Protein AF-F9RBA4-F1 (afdb_monomer_lite)

Structure (mmCIF, N/CA/C/O backbone):
data_AF-F9RBA4-F1
#
_entry.id   AF-F9RBA4-F1
#
loop_
_atom_site.group_PDB
_atom_site.id
_atom_site.type_symbol
_atom_site.label_atom_id
_atom_site.label_alt_id
_atom_site.label_comp_id
_atom_site.label_asym_id
_atom_site.label_entity_id
_atom_site.label_seq_id
_atom_site.pdbx_PDB_ins_code
_atom_site.Cartn_x
_atom_site.Cartn_y
_atom_site.Cartn_z
_atom_site.occupancy
_atom_site.B_iso_or_equiv
_atom_site.auth_seq_id
_atom_site.auth_comp_id
_atom_site.auth_asym_id
_atom_site.auth_atom_id
_atom_site.pdbx_PDB_model_num
ATOM 1 N N . MET A 1 1 ? -10.076 -1.842 -14.777 1.00 35.47 1 MET A N 1
ATOM 2 C CA . MET A 1 1 ? -8.725 -2.174 -14.283 1.00 35.47 1 MET A CA 1
ATOM 3 C C . MET A 1 1 ? -8.920 -2.657 -12.860 1.00 35.47 1 MET A C 1
ATOM 5 O O . MET A 1 1 ? -9.321 -1.850 -12.035 1.00 35.47 1 MET A O 1
ATOM 9 N N . TYR A 1 2 ? -8.818 -3.968 -12.623 1.00 42.00 2 TYR A N 1
ATOM 10 C CA . TYR A 1 2 ? -8.977 -4.532 -11.281 1.00 42.00 2 TYR A CA 1
ATOM 11 C C . TYR A 1 2 ? -7.818 -4.014 -10.432 1.00 42.00 2 TYR A C 1
ATOM 13 O O . TYR A 1 2 ? -6.660 -4.280 -10.748 1.00 42.00 2 TYR A O 1
ATOM 21 N N . LEU A 1 3 ? -8.123 -3.192 -9.429 1.00 50.66 3 LEU A N 1
ATOM 22 C CA . LEU A 1 3 ? -7.153 -2.857 -8.397 1.00 50.66 3 LEU A CA 1
ATOM 23 C C . LEU A 1 3 ? -6.891 -4.163 -7.646 1.00 50.66 3 LEU A C 1
ATOM 25 O O . LEU A 1 3 ? -7.802 -4.717 -7.042 1.00 50.66 3 LEU A O 1
ATOM 29 N N . GLU A 1 4 ? -5.682 -4.699 -7.778 1.00 61.50 4 GLU A N 1
ATOM 30 C CA . GLU A 1 4 ? -5.232 -5.817 -6.952 1.00 61.50 4 GLU A CA 1
ATOM 31 C C . GLU A 1 4 ? -5.279 -5.438 -5.465 1.00 61.50 4 GLU A C 1
ATOM 33 O O . GLU A 1 4 ? -5.314 -4.258 -5.119 1.00 61.50 4 GLU A O 1
ATOM 38 N N . ASP A 1 5 ? -5.251 -6.429 -4.576 1.00 70.19 5 ASP A N 1
ATOM 39 C CA . ASP A 1 5 ? -5.191 -6.173 -3.138 1.00 70.19 5 ASP A CA 1
ATOM 40 C C . ASP A 1 5 ? -3.900 -5.411 -2.788 1.00 70.19 5 ASP A C 1
ATOM 42 O O . ASP A 1 5 ? -2.788 -5.929 -2.945 1.00 70.19 5 ASP A O 1
ATOM 46 N N . TYR A 1 6 ? -4.049 -4.186 -2.282 1.00 79.94 6 TYR A N 1
ATOM 47 C CA . TYR A 1 6 ? -2.956 -3.375 -1.746 1.00 79.94 6 TYR A CA 1
ATOM 48 C C . TYR A 1 6 ? -3.013 -3.347 -0.219 1.00 79.94 6 TYR A C 1
ATOM 50 O O . TYR A 1 6 ? -4.089 -3.394 0.382 1.00 79.94 6 TYR A O 1
ATOM 58 N N . LEU A 1 7 ? -1.845 -3.239 0.414 1.00 83.44 7 LEU A N 1
ATOM 59 C CA . LEU A 1 7 ? -1.720 -3.140 1.868 1.00 83.44 7 LEU A CA 1
ATOM 60 C C . LEU A 1 7 ? -0.729 -2.042 2.244 1.00 83.44 7 LEU A C 1
ATOM 62 O O . LEU A 1 7 ? 0.434 -2.105 1.847 1.00 83.44 7 LEU A O 1
ATOM 66 N N . TRP A 1 8 ? -1.158 -1.078 3.058 1.00 85.88 8 TRP A N 1
ATOM 67 C CA . TRP A 1 8 ? -0.221 -0.200 3.764 1.00 85.88 8 TRP A CA 1
ATOM 68 C C . TRP A 1 8 ? 0.145 -0.787 5.119 1.00 85.88 8 TRP A C 1
ATOM 70 O O . TRP A 1 8 ? -0.728 -1.174 5.895 1.00 85.88 8 TRP A O 1
ATOM 80 N N . ILE A 1 9 ? 1.445 -0.826 5.399 1.00 84.94 9 ILE A N 1
ATOM 81 C CA . ILE A 1 9 ? 1.991 -1.317 6.662 1.00 84.94 9 ILE A CA 1
ATOM 82 C C . ILE A 1 9 ? 3.220 -0.504 7.071 1.00 84.94 9 ILE A C 1
ATOM 84 O O . ILE A 1 9 ? 4.012 -0.072 6.227 1.00 84.94 9 ILE A O 1
ATOM 88 N N . GLN A 1 10 ? 3.397 -0.297 8.372 1.00 85.31 10 GLN A N 1
ATOM 89 C CA . GLN A 1 10 ? 4.582 0.361 8.910 1.00 85.31 10 GLN A CA 1
ATOM 90 C C . GLN A 1 10 ? 5.817 -0.542 8.754 1.00 85.31 10 GLN A C 1
AT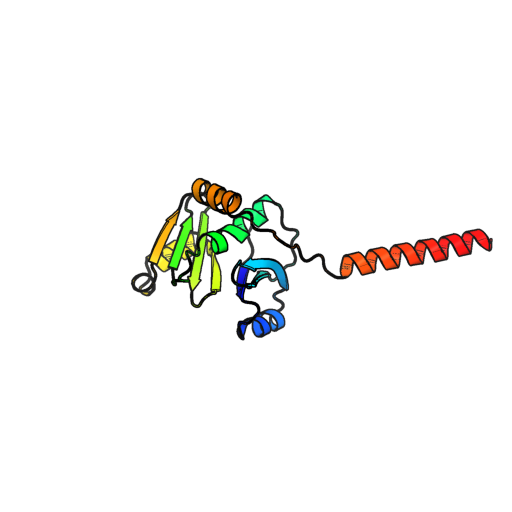OM 92 O O . GLN A 1 10 ? 5.769 -1.742 9.011 1.00 85.31 10 GLN A O 1
ATOM 97 N N . LYS A 1 11 ? 6.968 0.030 8.386 1.00 84.81 11 LYS A N 1
ATOM 98 C CA . LYS A 1 11 ? 8.239 -0.702 8.226 1.00 84.81 11 LYS A CA 1
ATOM 99 C C . LYS A 1 11 ? 8.675 -1.456 9.489 1.00 84.81 11 LYS A C 1
ATOM 101 O O . LYS A 1 11 ? 9.372 -2.464 9.397 1.00 84.81 11 LYS A O 1
ATOM 106 N N . THR A 1 12 ? 8.340 -0.919 10.656 1.00 83.75 12 THR A N 1
ATOM 107 C CA . THR A 1 12 ? 8.692 -1.465 11.973 1.00 83.75 12 THR A CA 1
ATOM 108 C C . THR A 1 12 ? 7.733 -2.549 12.454 1.00 83.75 12 THR A C 1
ATOM 110 O O . THR A 1 12 ? 8.056 -3.230 13.424 1.00 83.75 12 THR A O 1
ATOM 113 N N . ASP A 1 13 ? 6.591 -2.740 11.786 1.00 84.81 13 ASP A N 1
ATOM 114 C CA . ASP A 1 13 ? 5.623 -3.780 12.130 1.00 84.81 13 ASP A CA 1
ATOM 115 C C . ASP A 1 13 ? 6.252 -5.173 11.945 1.00 84.81 13 ASP A C 1
ATOM 117 O O . ASP A 1 13 ? 6.870 -5.477 10.919 1.00 84.81 13 ASP A O 1
ATOM 121 N N . SER A 1 14 ? 6.105 -6.045 12.945 1.00 83.81 14 SER A N 1
ATOM 122 C CA . SER A 1 14 ? 6.664 -7.401 12.927 1.00 83.81 14 SER A CA 1
ATOM 123 C C . SER A 1 14 ? 6.099 -8.261 11.791 1.00 83.81 14 SER A C 1
ATOM 125 O O . SER A 1 14 ? 6.811 -9.108 11.244 1.00 83.81 14 SER A O 1
ATOM 127 N N . THR A 1 15 ? 4.856 -8.000 11.380 1.00 86.25 15 THR A N 1
ATOM 128 C CA . THR A 1 15 ? 4.158 -8.724 10.313 1.00 86.25 15 THR A CA 1
ATOM 129 C C . THR A 1 15 ? 4.628 -8.329 8.913 1.00 86.25 15 THR A C 1
ATOM 131 O O . THR A 1 15 ? 4.466 -9.118 7.984 1.00 86.25 15 THR A O 1
ATOM 134 N N . TYR A 1 16 ? 5.311 -7.187 8.738 1.00 85.25 16 TYR A N 1
ATOM 135 C CA . TYR A 1 16 ? 5.898 -6.783 7.449 1.00 85.25 16 TYR A CA 1
ATOM 136 C C . TYR A 1 16 ? 6.783 -7.888 6.848 1.00 85.25 16 TYR A C 1
ATOM 138 O O . TYR A 1 16 ? 6.644 -8.248 5.677 1.00 85.25 16 TYR A O 1
ATOM 146 N N . LYS A 1 17 ? 7.635 -8.508 7.677 1.00 85.00 17 LYS A N 1
ATOM 147 C CA . LYS A 1 17 ? 8.520 -9.604 7.246 1.00 85.00 17 LYS A CA 1
ATOM 148 C C . LYS A 1 17 ? 7.753 -10.855 6.819 1.00 85.00 17 LYS A C 1
ATOM 150 O O . LYS A 1 17 ? 8.255 -11.646 6.022 1.00 85.00 17 LYS A O 1
ATOM 155 N N . GLU A 1 18 ? 6.560 -11.075 7.361 1.00 88.12 18 GLU A N 1
ATOM 156 C CA . GLU A 1 18 ? 5.711 -12.198 6.964 1.00 88.12 18 GLU A CA 1
ATOM 157 C C . GLU A 1 18 ? 5.094 -11.967 5.585 1.00 88.12 18 GLU A C 1
ATOM 159 O O . GLU A 1 18 ? 5.042 -12.894 4.775 1.00 88.12 18 GLU A O 1
ATOM 164 N N . TYR A 1 19 ? 4.690 -10.731 5.283 1.00 87.44 19 TYR A N 1
ATOM 165 C CA . TYR A 1 19 ? 4.204 -10.360 3.956 1.00 87.44 19 TYR A CA 1
ATOM 166 C C . TYR A 1 19 ? 5.302 -10.473 2.895 1.00 87.44 19 TYR A C 1
ATOM 168 O O . TYR A 1 19 ? 5.056 -11.061 1.839 1.00 87.44 19 TYR A O 1
ATOM 176 N N . GLU A 1 20 ? 6.531 -10.032 3.192 1.00 82.44 20 GLU A N 1
ATOM 177 C CA . GLU A 1 20 ? 7.680 -10.239 2.295 1.00 82.44 20 GLU A CA 1
ATOM 178 C C . GLU A 1 20 ? 7.906 -11.729 1.985 1.00 82.44 20 GLU A C 1
ATOM 180 O O . GLU A 1 20 ? 8.079 -12.104 0.823 1.00 82.44 20 GLU A O 1
ATOM 185 N N . LYS A 1 21 ? 7.830 -12.611 2.995 1.00 87.25 21 LYS A N 1
ATOM 186 C CA . LYS A 1 21 ? 7.932 -14.073 2.795 1.00 87.25 21 LYS A CA 1
ATOM 187 C C . LYS A 1 21 ? 6.814 -14.627 1.909 1.00 87.25 21 LYS A C 1
ATOM 189 O O . LYS A 1 21 ? 7.043 -15.573 1.160 1.00 87.25 21 LYS A O 1
ATOM 194 N N . LYS A 1 22 ? 5.621 -14.029 1.962 1.00 87.12 22 LYS A N 1
ATOM 195 C CA . LYS A 1 22 ? 4.470 -14.352 1.102 1.00 87.12 22 LYS A CA 1
ATOM 196 C C . LYS A 1 22 ? 4.537 -13.674 -0.275 1.00 87.12 22 LYS A C 1
ATOM 198 O O . LYS A 1 22 ? 3.521 -13.602 -0.960 1.00 87.12 22 LYS A O 1
ATOM 203 N N . GLN A 1 23 ? 5.715 -13.198 -0.685 1.00 87.00 23 GLN A N 1
ATOM 204 C CA . GLN A 1 23 ? 5.989 -12.556 -1.975 1.00 87.00 23 GLN A CA 1
ATOM 205 C C . GLN A 1 23 ? 5.305 -11.202 -2.199 1.00 87.00 23 GLN A C 1
ATOM 207 O O . GLN A 1 23 ? 5.278 -10.718 -3.332 1.00 87.00 23 GLN A O 1
ATOM 212 N N . TRP A 1 24 ? 4.801 -10.555 -1.150 1.00 87.38 24 TRP A N 1
ATOM 213 C CA . TRP A 1 24 ? 4.369 -9.167 -1.260 1.00 87.38 24 TRP A CA 1
ATOM 214 C C . TRP A 1 24 ? 5.591 -8.265 -1.404 1.00 87.38 24 TRP A C 1
ATOM 216 O O . TRP A 1 24 ? 6.603 -8.451 -0.727 1.00 87.38 24 TRP A O 1
ATOM 226 N N . LYS A 1 25 ? 5.510 -7.291 -2.307 1.00 84.94 25 LYS A N 1
ATOM 227 C CA . LYS A 1 25 ? 6.625 -6.414 -2.662 1.00 84.94 25 LYS A CA 1
ATOM 228 C C . LYS A 1 25 ? 6.245 -4.961 -2.416 1.00 84.94 25 LYS A C 1
ATOM 230 O O . LYS A 1 25 ? 5.129 -4.573 -2.761 1.00 84.94 25 LYS A O 1
ATOM 235 N N . PRO A 1 26 ? 7.165 -4.141 -1.883 1.00 84.50 26 PRO A N 1
ATOM 236 C CA . PRO A 1 26 ? 6.935 -2.714 -1.758 1.00 84.50 26 PRO A CA 1
ATOM 237 C C . PRO A 1 26 ? 6.888 -2.064 -3.140 1.00 84.50 26 PRO A C 1
ATOM 239 O O . PRO A 1 26 ? 7.802 -2.224 -3.957 1.00 84.50 26 PRO A O 1
ATOM 242 N N . ILE A 1 27 ? 5.815 -1.320 -3.386 1.00 82.94 27 ILE A N 1
ATOM 243 C CA . ILE A 1 27 ? 5.598 -0.574 -4.627 1.00 82.94 27 ILE A CA 1
ATOM 244 C C . ILE A 1 27 ? 5.718 0.938 -4.402 1.00 82.94 27 ILE A C 1
ATOM 246 O O . ILE A 1 27 ? 6.272 1.638 -5.250 1.00 82.94 27 ILE A O 1
ATOM 250 N N . LEU A 1 28 ? 5.306 1.423 -3.226 1.00 81.50 28 LEU A N 1
ATOM 251 C CA . LEU A 1 28 ? 5.428 2.814 -2.785 1.00 81.50 28 LEU A CA 1
ATOM 252 C C . LEU A 1 28 ? 5.912 2.871 -1.333 1.00 81.50 28 LEU A C 1
ATOM 254 O O . LEU A 1 28 ? 5.697 1.944 -0.552 1.00 81.50 28 LEU A O 1
ATOM 258 N N . SER A 1 29 ? 6.541 3.984 -0.964 1.00 82.88 29 SER A N 1
ATOM 259 C CA . SER A 1 29 ? 6.877 4.286 0.427 1.00 82.88 29 SER A CA 1
ATOM 260 C C . SER A 1 29 ? 6.595 5.743 0.753 1.00 82.88 29 SER A C 1
ATOM 262 O O . SER A 1 29 ? 6.928 6.619 -0.054 1.00 82.88 29 SER A O 1
ATOM 264 N N . VAL A 1 30 ? 6.069 5.988 1.949 1.00 80.25 30 VAL A N 1
ATOM 265 C CA . VAL A 1 30 ? 5.824 7.326 2.496 1.00 80.25 30 VAL A CA 1
ATOM 266 C C . VAL A 1 30 ? 6.543 7.448 3.831 1.00 80.25 30 VAL A C 1
ATOM 268 O O . VAL A 1 30 ? 6.563 6.506 4.624 1.00 80.25 30 VAL A O 1
ATOM 271 N N . LYS A 1 31 ? 7.157 8.609 4.061 1.00 78.94 31 LYS A N 1
ATOM 272 C CA . LYS A 1 31 ? 7.733 8.977 5.353 1.00 78.94 31 LYS A CA 1
ATOM 273 C C . LYS A 1 31 ? 6.874 10.078 5.964 1.00 78.94 31 LYS A C 1
ATOM 275 O O . LYS A 1 31 ? 6.711 11.122 5.339 1.00 78.94 31 LYS A O 1
ATOM 280 N N . THR A 1 32 ? 6.340 9.836 7.152 1.00 73.94 32 THR A N 1
ATOM 281 C CA . THR A 1 32 ? 5.540 10.817 7.892 1.00 73.94 32 THR A CA 1
ATOM 282 C C . THR A 1 32 ? 6.433 11.908 8.490 1.00 73.94 32 THR A C 1
ATOM 284 O O . THR A 1 32 ? 7.658 11.761 8.579 1.00 73.94 32 THR A O 1
ATOM 287 N N . VAL A 1 33 ? 5.821 13.002 8.953 1.00 69.44 33 VAL A N 1
ATOM 288 C CA . VAL A 1 33 ? 6.525 14.087 9.663 1.00 69.44 33 VAL A CA 1
ATOM 289 C C . VAL A 1 33 ? 7.138 13.588 10.979 1.00 69.44 33 VAL A C 1
ATOM 291 O O . VAL A 1 33 ? 8.248 13.986 11.324 1.00 69.44 33 VAL A O 1
ATOM 294 N N . SER A 1 34 ? 6.478 12.638 11.654 1.00 69.75 34 SER A N 1
ATOM 295 C CA . SER A 1 34 ? 6.996 11.946 12.846 1.00 69.75 34 SER A CA 1
ATOM 296 C C . SER A 1 34 ? 8.208 11.046 12.562 1.00 69.75 34 SER A C 1
ATOM 298 O O . SER A 1 34 ? 8.849 10.553 13.486 1.00 69.75 34 SER A O 1
ATOM 300 N N . GLY A 1 35 ? 8.566 10.849 11.290 1.00 72.19 35 GLY A N 1
ATOM 301 C CA . GLY A 1 35 ? 9.735 10.083 10.866 1.00 72.19 35 GLY A CA 1
ATOM 302 C C . GLY A 1 35 ? 9.465 8.603 10.607 1.00 72.19 35 GLY A C 1
ATOM 303 O O . GLY A 1 35 ? 10.369 7.904 10.139 1.00 72.19 35 GLY A O 1
ATOM 304 N N . GLU A 1 36 ? 8.240 8.144 10.847 1.00 79.56 36 GLU A N 1
ATOM 305 C CA . GLU A 1 36 ? 7.803 6.782 10.566 1.00 79.56 36 GLU A CA 1
ATOM 306 C C . GLU A 1 36 ? 7.748 6.520 9.060 1.00 79.56 36 GLU A C 1
ATOM 308 O O . GLU A 1 36 ? 7.500 7.417 8.252 1.00 79.56 36 GLU A O 1
ATOM 313 N N . ILE A 1 37 ? 7.996 5.270 8.670 1.00 82.44 37 ILE A N 1
ATOM 314 C CA . ILE A 1 37 ? 8.006 4.857 7.267 1.00 82.44 37 ILE A CA 1
ATOM 315 C C . ILE A 1 37 ? 6.921 3.813 7.064 1.00 82.44 37 ILE A C 1
ATOM 317 O O . ILE A 1 37 ? 6.951 2.763 7.705 1.00 82.44 37 ILE A O 1
ATOM 321 N N . TYR A 1 38 ? 6.025 4.083 6.123 1.00 83.38 38 TYR A N 1
ATOM 322 C CA . TYR A 1 38 ? 4.993 3.159 5.679 1.00 83.38 38 TYR A CA 1
ATOM 323 C C . TYR A 1 38 ? 5.330 2.660 4.275 1.00 83.38 38 TYR A C 1
ATOM 325 O O . TYR A 1 38 ? 5.811 3.420 3.427 1.00 83.38 38 TYR A O 1
ATOM 333 N N . TYR A 1 39 ? 5.090 1.374 4.036 1.00 86.00 39 TYR A N 1
ATOM 334 C CA . TYR A 1 39 ? 5.226 0.732 2.735 1.00 86.00 39 TYR A CA 1
ATOM 335 C C . TYR A 1 39 ? 3.860 0.312 2.214 1.00 86.00 39 TYR A C 1
ATOM 337 O O . TYR A 1 39 ? 3.082 -0.304 2.939 1.00 86.00 39 TYR A O 1
ATOM 345 N N . CYS A 1 40 ? 3.601 0.617 0.945 1.00 85.50 40 CYS A N 1
ATOM 346 C CA . CYS A 1 40 ? 2.496 0.037 0.201 1.00 85.50 40 CYS A CA 1
ATOM 347 C C . CYS A 1 40 ? 3.000 -1.248 -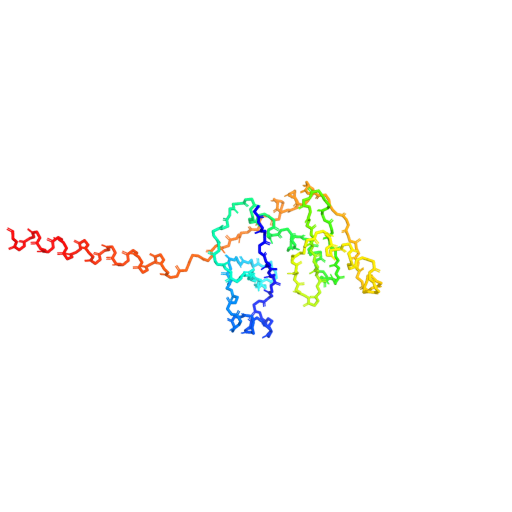0.440 1.00 85.50 40 CYS A C 1
ATOM 349 O O . CYS A 1 40 ? 3.990 -1.219 -1.179 1.00 85.50 40 CYS A O 1
ATOM 351 N N . LEU A 1 41 ? 2.342 -2.358 -0.145 1.00 85.88 41 LEU A N 1
ATOM 352 C CA . LEU A 1 41 ? 2.676 -3.683 -0.628 1.00 85.88 41 LEU A CA 1
ATOM 353 C C . LEU A 1 41 ? 1.646 -4.155 -1.657 1.00 85.88 41 LEU A C 1
ATOM 355 O O . LEU A 1 41 ? 0.450 -3.944 -1.471 1.00 85.88 41 LEU A O 1
ATOM 359 N N . ALA A 1 42 ? 2.118 -4.856 -2.687 1.00 85.69 42 ALA A N 1
ATOM 360 C CA . ALA A 1 42 ? 1.290 -5.610 -3.630 1.00 85.69 42 ALA A CA 1
ATOM 361 C C . ALA A 1 42 ? 1.959 -6.939 -3.999 1.00 85.69 42 ALA A C 1
ATOM 363 O O . ALA A 1 42 ? 3.180 -7.089 -3.881 1.00 85.69 42 ALA A O 1
ATOM 364 N N . LYS A 1 43 ? 1.171 -7.915 -4.463 1.00 82.06 43 LYS A N 1
ATOM 365 C CA . LYS A 1 43 ? 1.700 -9.206 -4.939 1.00 82.06 43 LYS A CA 1
ATOM 366 C C . LYS A 1 43 ? 2.346 -9.091 -6.316 1.00 82.06 43 LYS A C 1
ATOM 368 O O . LYS A 1 43 ? 3.421 -9.656 -6.535 1.00 82.06 43 LYS A O 1
ATOM 373 N N . PHE A 1 44 ? 1.738 -8.336 -7.229 1.00 77.19 44 PHE A N 1
ATOM 374 C CA . PHE A 1 44 ? 2.307 -8.098 -8.546 1.00 77.19 44 PHE A CA 1
ATOM 375 C C . PHE A 1 44 ? 2.916 -6.703 -8.618 1.00 77.19 44 PHE A C 1
ATOM 377 O O . PHE A 1 44 ? 2.427 -5.730 -8.050 1.00 77.19 44 PHE A O 1
ATOM 384 N N . LYS A 1 45 ? 4.063 -6.615 -9.294 1.00 65.00 45 LYS A N 1
ATOM 385 C CA . LYS A 1 45 ? 4.767 -5.349 -9.478 1.00 65.00 45 LYS A CA 1
ATOM 386 C C . LYS A 1 45 ? 4.233 -4.681 -10.741 1.00 65.00 45 LYS A C 1
ATOM 388 O O . LYS A 1 45 ? 4.856 -4.764 -11.795 1.00 65.00 45 LYS A O 1
ATOM 393 N N . THR A 1 46 ? 3.058 -4.078 -10.638 1.00 63.34 46 THR A N 1
ATOM 394 C CA . THR A 1 46 ? 2.439 -3.308 -11.719 1.00 63.34 46 THR A CA 1
ATOM 395 C C . THR A 1 46 ? 2.994 -1.880 -11.750 1.00 63.34 46 THR A C 1
ATOM 397 O O . THR A 1 46 ? 3.247 -1.284 -10.698 1.00 63.34 46 THR A O 1
ATOM 400 N N . PRO A 1 47 ? 3.241 -1.308 -12.942 1.00 62.88 47 PRO A N 1
ATOM 401 C CA . PRO A 1 47 ? 3.515 0.117 -13.073 1.00 62.88 47 PRO A CA 1
ATOM 402 C C . PRO A 1 47 ? 2.313 0.911 -12.555 1.00 62.88 47 PRO A C 1
ATOM 404 O O . PRO A 1 47 ? 1.189 0.679 -12.991 1.00 62.88 47 PRO A O 1
ATOM 407 N N . ILE A 1 48 ? 2.555 1.836 -11.630 1.00 69.00 48 ILE A N 1
ATOM 408 C CA . ILE A 1 48 ? 1.509 2.657 -11.010 1.00 69.00 48 ILE A CA 1
ATOM 409 C C . ILE A 1 48 ? 1.422 3.978 -11.775 1.00 69.00 48 ILE A C 1
ATOM 411 O O . ILE A 1 48 ? 2.421 4.704 -11.846 1.00 69.00 48 ILE A O 1
ATOM 415 N N . SER A 1 49 ? 0.250 4.295 -12.333 1.00 69.38 49 SER A N 1
ATOM 416 C CA . SER A 1 49 ? -0.002 5.613 -12.929 1.00 69.38 49 SER A CA 1
ATOM 417 C C . SER A 1 49 ? -0.113 6.695 -11.847 1.00 69.38 49 SER A C 1
ATOM 419 O O . SER A 1 49 ? -0.325 6.389 -10.676 1.00 69.38 49 SER A O 1
ATOM 421 N N . ASP A 1 50 ? 0.006 7.975 -12.198 1.00 67.56 50 ASP A N 1
ATOM 422 C CA . ASP A 1 50 ? -0.133 9.046 -11.198 1.00 67.56 50 ASP A CA 1
ATOM 423 C C . ASP A 1 50 ? -1.535 9.080 -10.565 1.00 67.56 50 ASP A C 1
ATOM 425 O O . ASP A 1 50 ? -1.655 9.242 -9.352 1.00 67.56 50 ASP A O 1
ATOM 429 N N . ALA A 1 51 ? -2.579 8.783 -11.344 1.00 67.75 51 ALA A N 1
ATOM 430 C CA . ALA A 1 51 ? -3.943 8.641 -10.832 1.00 67.75 51 ALA A CA 1
ATOM 431 C C . ALA A 1 51 ? -4.090 7.461 -9.849 1.00 67.75 51 ALA A C 1
ATOM 433 O O . ALA A 1 51 ? -4.884 7.522 -8.909 1.00 67.75 51 ALA A O 1
ATOM 434 N N . ASP A 1 52 ? -3.321 6.384 -10.037 1.00 72.31 52 ASP A N 1
ATOM 435 C CA . ASP A 1 52 ? -3.297 5.261 -9.096 1.00 72.31 52 ASP A CA 1
ATOM 436 C C . ASP A 1 52 ? -2.524 5.617 -7.824 1.00 72.31 52 ASP A C 1
ATOM 438 O O . ASP A 1 52 ? -2.931 5.221 -6.734 1.00 72.31 52 ASP A O 1
ATOM 442 N N . LYS A 1 53 ? -1.449 6.414 -7.920 1.00 71.81 53 LYS A N 1
ATOM 443 C CA . LYS A 1 53 ? -0.719 6.895 -6.735 1.00 71.81 53 LYS A CA 1
ATOM 444 C C . LYS A 1 53 ? -1.635 7.692 -5.819 1.00 71.81 53 LYS A C 1
ATOM 446 O O . LYS A 1 53 ? -1.639 7.431 -4.623 1.00 71.81 53 LYS A O 1
ATOM 451 N N . GLU A 1 54 ? -2.433 8.610 -6.358 1.00 69.81 54 GLU A N 1
ATOM 452 C CA . GLU A 1 54 ? -3.372 9.401 -5.552 1.00 69.81 54 GLU A CA 1
ATOM 453 C C . GLU A 1 54 ? -4.357 8.507 -4.787 1.00 69.81 54 GLU A C 1
ATOM 455 O O . GLU A 1 54 ? -4.539 8.657 -3.579 1.00 69.81 54 GLU A O 1
ATOM 460 N N . ARG A 1 55 ? -4.924 7.503 -5.466 1.00 72.06 55 ARG A N 1
ATOM 461 C CA . ARG A 1 55 ? -5.836 6.521 -4.853 1.00 72.06 55 ARG A CA 1
ATOM 462 C C . ARG A 1 55 ? -5.162 5.644 -3.804 1.00 72.06 55 ARG A C 1
ATOM 464 O O . ARG A 1 55 ? -5.827 5.210 -2.867 1.00 72.06 55 ARG A O 1
ATOM 471 N N . LEU A 1 56 ? -3.872 5.356 -3.967 1.00 76.25 56 LEU A N 1
ATOM 472 C CA . LEU A 1 56 ? -3.091 4.592 -2.999 1.00 76.25 56 LEU A CA 1
ATOM 473 C C . LEU A 1 56 ? -2.689 5.444 -1.791 1.00 76.25 56 LEU A C 1
ATOM 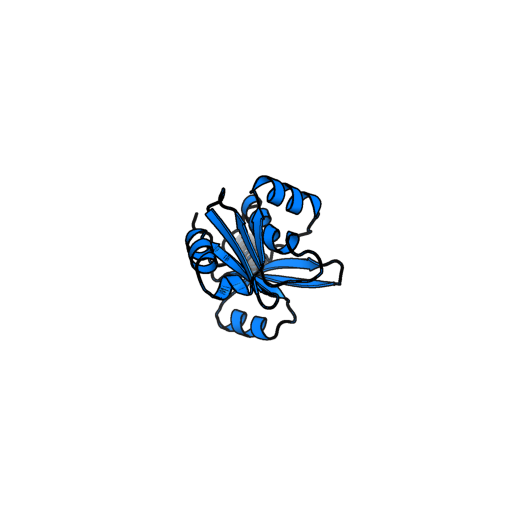475 O O . LEU A 1 56 ? -2.579 4.906 -0.698 1.00 76.25 56 LEU A O 1
ATOM 479 N N . LEU A 1 57 ? -2.484 6.752 -1.954 1.00 74.38 57 LEU A N 1
ATOM 480 C CA . LEU A 1 57 ? -2.128 7.667 -0.862 1.00 74.38 57 LEU A CA 1
ATOM 481 C C . LEU A 1 57 ? -3.330 8.110 -0.030 1.00 74.38 57 LEU A C 1
ATOM 483 O O . LEU A 1 57 ? -3.178 8.348 1.163 1.00 74.38 57 LEU A O 1
ATOM 487 N N . ALA A 1 58 ? -4.507 8.179 -0.649 1.00 73.06 58 ALA A N 1
ATOM 488 C CA . ALA A 1 58 ? -5.787 8.488 -0.022 1.00 73.06 58 ALA A CA 1
ATOM 489 C C . ALA A 1 58 ? -5.968 7.924 1.403 1.00 73.06 58 ALA A C 1
ATOM 491 O O . ALA A 1 58 ? -6.216 8.716 2.311 1.00 73.06 58 ALA A O 1
ATOM 492 N N . PRO A 1 59 ? -5.790 6.613 1.660 1.00 72.56 59 PRO A N 1
ATOM 493 C CA . PRO A 1 59 ? -5.938 6.078 3.006 1.00 72.56 59 PRO A CA 1
ATOM 494 C C . PRO A 1 59 ? -4.964 6.674 4.022 1.00 72.56 59 PRO A C 1
ATOM 496 O O . PRO A 1 59 ? -5.378 6.897 5.152 1.00 72.56 59 PRO A O 1
ATOM 499 N N . LEU A 1 60 ? -3.712 6.971 3.651 1.00 70.69 60 LEU A N 1
ATOM 500 C CA . LEU A 1 60 ? -2.736 7.593 4.559 1.00 70.69 60 LEU A CA 1
ATOM 501 C C . LEU A 1 60 ? -3.117 9.035 4.919 1.00 70.69 60 LEU A C 1
ATOM 503 O O . LEU A 1 60 ? -2.837 9.476 6.027 1.00 70.69 60 LEU A O 1
ATOM 507 N N . CYS A 1 61 ? -3.762 9.757 3.999 1.00 65.56 61 CYS A N 1
ATOM 508 C CA . CYS A 1 61 ? -4.256 11.115 4.239 1.00 65.56 61 CYS A CA 1
ATOM 509 C C . CYS A 1 61 ? -5.509 11.145 5.123 1.00 65.56 61 CYS A C 1
ATOM 511 O O . CYS A 1 61 ? -5.786 12.160 5.753 1.00 65.56 61 CYS A O 1
ATOM 513 N N . LEU A 1 62 ? -6.277 10.052 5.153 1.00 65.50 62 LEU A N 1
ATOM 514 C CA . LEU A 1 62 ? -7.471 9.916 5.992 1.00 65.50 62 LEU A CA 1
ATOM 515 C C . LEU A 1 62 ? -7.139 9.667 7.465 1.00 65.50 62 LEU A C 1
ATOM 517 O O . LEU A 1 62 ? -8.017 9.789 8.319 1.00 65.50 62 LEU A O 1
ATOM 521 N N . VAL A 1 63 ? -5.888 9.325 7.776 1.00 61.09 63 VAL A N 1
ATOM 522 C CA . VAL A 1 63 ? -5.458 9.096 9.152 1.00 61.09 63 VAL A CA 1
ATOM 523 C C . VAL A 1 63 ? -5.299 10.437 9.864 1.00 61.09 63 VAL A C 1
ATOM 525 O O . VAL A 1 63 ? -4.256 11.084 9.797 1.00 61.09 63 VAL A O 1
ATOM 528 N N . ASN A 1 64 ? -6.346 10.857 10.569 1.00 48.19 64 ASN A N 1
ATOM 529 C CA . ASN A 1 64 ? -6.259 11.934 11.546 1.00 48.19 64 ASN A CA 1
ATOM 530 C C . ASN A 1 64 ? -5.529 11.397 12.778 1.00 48.19 64 ASN A C 1
ATOM 532 O O . ASN A 1 64 ? -6.195 10.715 13.545 1.00 48.19 64 ASN A O 1
ATOM 536 N N . GLU A 1 65 ? -4.213 11.646 12.872 1.00 50.25 65 GLU A N 1
ATOM 537 C CA . GLU A 1 65 ? -3.219 11.537 13.978 1.00 50.25 65 GLU A CA 1
ATOM 538 C C . GLU A 1 65 ? -3.358 10.433 15.063 1.00 50.25 65 GLU A C 1
ATOM 540 O O . GLU A 1 65 ? -2.354 9.957 15.586 1.00 50.25 65 GLU A O 1
ATOM 545 N N . GLU A 1 66 ? -4.560 9.974 15.381 1.00 52.09 66 GLU A N 1
ATOM 546 C CA . GLU A 1 66 ? -4.958 8.997 16.389 1.00 52.09 66 GLU A CA 1
ATOM 547 C C . GLU A 1 66 ? -5.094 7.543 15.885 1.00 52.09 66 GLU A C 1
ATOM 549 O O . GLU A 1 66 ? -5.399 6.676 16.700 1.00 52.09 66 GLU A O 1
ATOM 554 N N . TYR A 1 67 ? -4.894 7.247 14.589 1.00 58.16 67 TYR A N 1
ATOM 555 C CA . TYR A 1 67 ? -4.903 5.871 14.029 1.00 58.16 67 TYR A CA 1
ATOM 556 C C . TYR A 1 67 ? -6.050 4.975 14.556 1.00 58.16 67 TYR A C 1
ATOM 558 O O . TYR A 1 67 ? -5.846 3.841 14.995 1.00 58.16 67 TYR A O 1
ATOM 566 N N . ARG A 1 68 ? -7.291 5.474 14.542 1.00 62.19 68 ARG A N 1
ATOM 567 C CA . ARG A 1 68 ? -8.446 4.689 15.000 1.00 62.19 68 ARG A CA 1
ATOM 568 C C . ARG A 1 68 ? -8.872 3.668 13.945 1.00 62.19 68 ARG A C 1
ATOM 570 O O . ARG A 1 68 ? -8.926 3.985 12.758 1.00 62.19 68 ARG A O 1
ATOM 577 N N . SER A 1 69 ? -9.210 2.456 14.387 1.00 69.06 69 SER A N 1
ATOM 578 C CA . SER A 1 69 ? -9.798 1.433 13.518 1.00 69.06 69 SER A CA 1
ATOM 579 C C . SER A 1 69 ? -11.128 1.931 12.945 1.00 69.06 69 SER A C 1
ATOM 581 O O . SER A 1 69 ? -12.000 2.385 13.688 1.00 69.06 69 SER A O 1
ATOM 583 N N . GLY A 1 70 ? -11.296 1.847 11.630 1.00 73.44 70 GLY A N 1
ATOM 584 C CA . GLY A 1 70 ? -12.454 2.411 10.952 1.00 73.44 70 GLY A CA 1
ATOM 585 C C . GLY A 1 70 ? -12.538 2.027 9.483 1.00 73.44 70 GLY A C 1
ATOM 586 O O . GLY A 1 70 ? -11.582 1.546 8.877 1.00 73.44 70 GLY A O 1
ATOM 587 N N . ILE A 1 71 ? -13.712 2.238 8.904 1.00 77.62 71 ILE A N 1
ATOM 588 C CA . ILE A 1 71 ? -14.018 1.944 7.508 1.00 77.62 71 ILE A CA 1
ATOM 589 C C . ILE A 1 71 ? -14.339 3.254 6.812 1.00 77.62 71 ILE A C 1
ATOM 591 O O . ILE A 1 71 ? -15.261 3.958 7.207 1.00 77.62 71 ILE A O 1
ATOM 595 N N . THR A 1 72 ? -1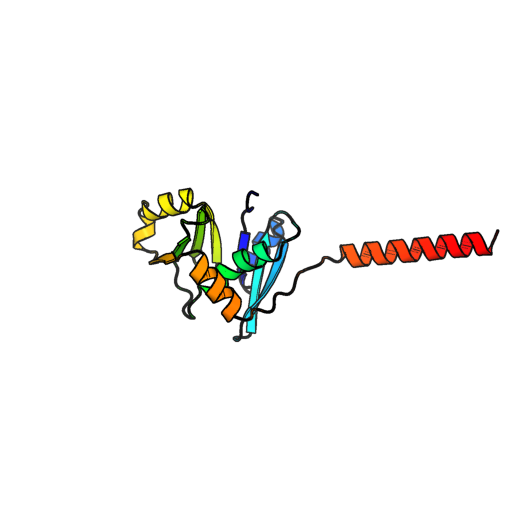3.619 3.562 5.738 1.00 79.00 72 THR A N 1
ATOM 596 C CA . THR A 1 72 ? -13.984 4.651 4.831 1.00 79.00 72 THR A CA 1
ATOM 597 C C . THR A 1 72 ? -14.576 4.074 3.556 1.00 79.00 72 THR A C 1
ATOM 599 O O . THR A 1 72 ? -13.913 3.326 2.843 1.00 79.00 72 THR A O 1
ATOM 602 N N . SER A 1 73 ? -15.824 4.417 3.256 1.00 79.81 73 SER A N 1
ATOM 603 C CA . SER A 1 73 ? -16.523 4.008 2.035 1.00 79.81 73 SER A CA 1
ATOM 604 C C . SER A 1 73 ? -16.546 5.171 1.047 1.00 79.81 73 SER A C 1
ATOM 606 O O . SER A 1 73 ? -16.927 6.283 1.419 1.00 79.81 73 SER A O 1
ATOM 608 N N . ILE A 1 74 ? -16.155 4.909 -0.205 1.00 77.94 74 ILE A N 1
ATOM 609 C CA . ILE A 1 74 ? -16.184 5.869 -1.317 1.00 77.94 74 ILE A CA 1
ATOM 610 C C . ILE A 1 74 ? -17.088 5.290 -2.412 1.00 77.94 74 ILE A C 1
ATOM 612 O O . ILE A 1 74 ? -16.613 4.676 -3.376 1.00 77.94 74 ILE A O 1
ATOM 616 N N . PRO A 1 75 ? -18.415 5.483 -2.288 1.00 73.00 75 PRO A N 1
ATOM 617 C CA . PRO A 1 75 ? -19.392 4.829 -3.156 1.00 73.00 75 PRO A CA 1
ATOM 618 C C . PRO A 1 75 ? -19.211 5.190 -4.633 1.00 73.00 75 PRO A C 1
ATOM 620 O O . PRO A 1 75 ? -19.450 4.374 -5.514 1.00 73.00 75 PRO A O 1
ATOM 623 N N . THR A 1 76 ? -18.749 6.410 -4.919 1.00 75.44 76 THR A N 1
ATOM 624 C CA . THR A 1 76 ? -18.613 6.929 -6.289 1.00 75.44 76 THR A CA 1
ATOM 625 C C . THR A 1 76 ? -17.493 6.278 -7.097 1.00 75.44 76 THR A C 1
ATOM 627 O O . THR A 1 76 ? -17.483 6.406 -8.319 1.00 75.44 76 THR A O 1
ATOM 630 N N . LYS A 1 77 ? -16.544 5.604 -6.440 1.00 68.94 77 LYS A N 1
ATOM 631 C CA . LYS A 1 77 ? -15.453 4.873 -7.099 1.00 68.94 77 LYS A CA 1
ATOM 632 C C . LYS A 1 77 ? -15.492 3.370 -6.820 1.00 68.94 77 LYS A C 1
ATOM 634 O O . LYS A 1 77 ? -14.528 2.688 -7.152 1.00 68.94 77 LYS A O 1
ATOM 639 N N . ASP A 1 78 ? -16.589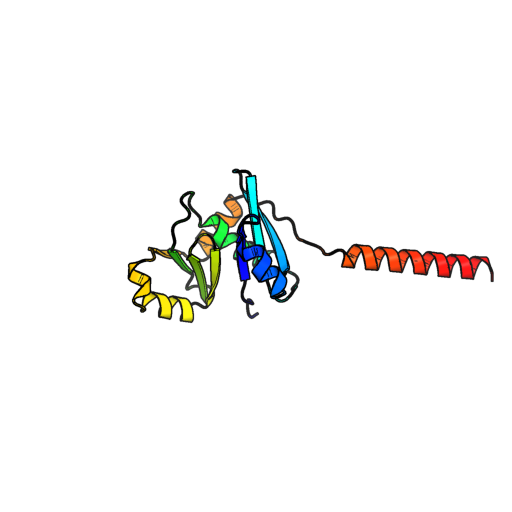 2.880 -6.244 1.00 76.50 78 ASP A N 1
ATOM 640 C CA . ASP A 1 78 ? -16.788 1.467 -5.922 1.00 76.50 78 ASP A CA 1
ATOM 641 C C . ASP A 1 78 ? -15.661 0.871 -5.050 1.00 76.50 78 ASP A C 1
ATOM 643 O O . ASP A 1 78 ? -15.207 -0.255 -5.242 1.00 76.50 78 ASP A O 1
ATOM 647 N N . LEU A 1 79 ? -15.173 1.653 -4.081 1.00 78.25 79 LEU A N 1
ATOM 648 C CA . LEU A 1 79 ? -14.034 1.274 -3.245 1.00 78.25 79 LEU A CA 1
ATOM 649 C C . LEU A 1 79 ? -14.205 1.703 -1.790 1.00 78.25 79 LEU A C 1
ATOM 651 O O . LEU A 1 79 ? -14.909 2.667 -1.479 1.00 78.25 79 LEU A O 1
ATOM 655 N N . GLY A 1 80 ? -13.502 1.019 -0.895 1.00 78.75 80 GLY A N 1
ATOM 656 C CA . GLY A 1 80 ? -13.332 1.464 0.477 1.00 78.75 80 GLY A CA 1
ATOM 657 C C . GLY A 1 80 ? -12.015 1.031 1.098 1.00 78.75 80 GLY A C 1
ATOM 658 O O . GLY A 1 80 ? -11.266 0.214 0.560 1.00 78.75 80 GLY A O 1
ATOM 659 N N . TYR A 1 81 ? -11.742 1.628 2.249 1.00 80.31 81 TYR A N 1
ATOM 660 C CA . TYR A 1 81 ? -10.524 1.454 3.021 1.00 80.31 81 TYR A CA 1
ATOM 661 C C . TYR A 1 81 ? -10.891 0.973 4.419 1.00 80.31 81 TYR A C 1
ATOM 663 O O . TYR A 1 81 ? -11.654 1.642 5.115 1.00 80.31 81 TYR A O 1
ATOM 671 N N . LEU A 1 82 ? -10.351 -0.168 4.833 1.00 79.62 82 LEU A N 1
ATOM 672 C CA . LEU A 1 82 ? -10.476 -0.671 6.198 1.00 79.62 82 LEU A CA 1
ATOM 673 C C . LEU A 1 82 ? -9.158 -0.439 6.930 1.00 79.62 82 LEU A C 1
ATOM 675 O O . LEU A 1 82 ? -8.154 -1.073 6.609 1.00 79.62 82 LEU A O 1
ATOM 679 N N . TRP A 1 83 ? -9.190 0.436 7.926 1.00 77.38 83 TRP A N 1
ATOM 680 C CA . TRP A 1 83 ? -8.124 0.626 8.895 1.00 77.38 83 TRP A CA 1
ATOM 681 C C . TRP A 1 83 ? -8.375 -0.264 10.111 1.00 77.38 83 TRP A C 1
ATOM 683 O O . TRP A 1 83 ? -9.394 -0.130 10.784 1.00 77.38 83 TRP A O 1
ATOM 693 N N . LEU A 1 84 ? -7.455 -1.182 10.392 1.00 73.69 84 LEU A N 1
ATOM 694 C CA . LEU A 1 84 ? -7.498 -2.065 11.556 1.00 73.69 84 LEU A CA 1
ATOM 695 C C . LEU A 1 84 ? -6.067 -2.339 12.020 1.00 73.69 84 LEU A C 1
ATOM 697 O O . LEU A 1 84 ? -5.220 -2.678 11.197 1.00 73.69 84 LEU A O 1
ATOM 701 N N . ASP A 1 85 ? -5.788 -2.195 13.317 1.00 69.44 85 ASP A N 1
ATOM 702 C CA . ASP A 1 85 ? -4.471 -2.481 13.908 1.00 69.44 85 ASP A CA 1
ATOM 703 C C . ASP A 1 85 ? -3.302 -1.812 13.151 1.00 69.44 85 ASP A C 1
ATOM 705 O O . ASP A 1 85 ? -2.301 -2.453 12.824 1.00 69.44 85 ASP A O 1
ATOM 709 N N . ASN A 1 86 ? -3.445 -0.521 12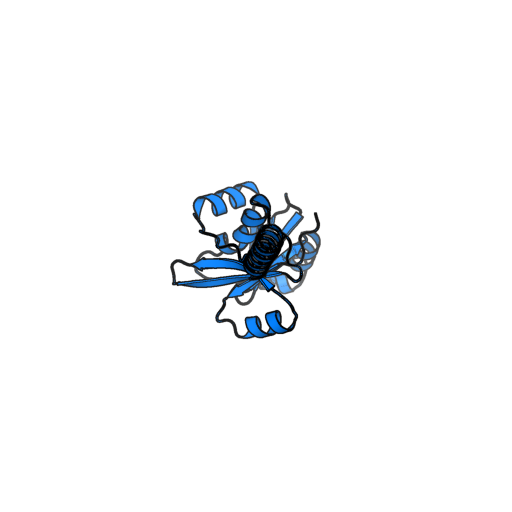.821 1.00 67.06 86 ASN A N 1
ATOM 710 C CA . ASN A 1 86 ? -2.480 0.273 12.039 1.00 67.06 86 ASN A CA 1
ATOM 711 C C . ASN A 1 86 ? -2.208 -0.235 10.608 1.00 67.06 86 ASN A C 1
ATOM 713 O O . ASN A 1 86 ? -1.216 0.149 9.983 1.00 67.06 86 ASN A O 1
ATOM 717 N N . LYS A 1 87 ? -3.087 -1.082 10.064 1.00 72.19 87 LYS A N 1
ATOM 718 C CA . LYS A 1 87 ? -3.024 -1.598 8.690 1.00 72.19 87 LYS A CA 1
ATOM 719 C C . LYS A 1 87 ? -4.214 -1.094 7.898 1.00 72.19 87 LYS A C 1
ATOM 721 O O . LYS A 1 87 ? -5.328 -1.076 8.412 1.00 72.19 87 LYS A O 1
ATOM 726 N N . CYS A 1 88 ? -3.977 -0.735 6.639 1.00 76.88 88 CYS A N 1
ATOM 727 C CA . CYS A 1 88 ? -5.044 -0.342 5.726 1.00 76.88 88 CYS A CA 1
ATOM 728 C C . CYS A 1 88 ? -5.219 -1.367 4.613 1.00 76.88 88 CYS A C 1
ATOM 730 O O . CYS A 1 88 ? -4.297 -1.584 3.821 1.00 76.88 88 CYS A O 1
ATOM 732 N N . PHE A 1 89 ? -6.422 -1.924 4.518 1.00 77.81 89 PHE A N 1
ATOM 733 C CA . PHE A 1 89 ? -6.843 -2.836 3.462 1.00 77.81 89 PHE A CA 1
ATOM 734 C C . PHE A 1 89 ? -7.716 -2.106 2.443 1.00 77.81 89 PHE A C 1
ATOM 736 O O . PHE A 1 89 ? -8.595 -1.327 2.812 1.00 77.81 89 PHE A O 1
ATOM 743 N N . PHE A 1 90 ? -7.474 -2.374 1.163 1.00 78.56 90 PHE A N 1
ATOM 744 C CA . PHE A 1 90 ? -8.283 -1.875 0.054 1.00 78.56 90 PHE A CA 1
ATOM 745 C C . PHE A 1 90 ? -9.355 -2.913 -0.253 1.00 78.56 90 PHE A C 1
ATOM 747 O O . PHE A 1 90 ? -9.032 -4.072 -0.494 1.00 78.56 90 PHE A O 1
ATOM 754 N N . LEU A 1 91 ? -10.618 -2.502 -0.215 1.00 79.62 91 LEU A N 1
ATOM 755 C CA . LEU A 1 91 ? -11.766 -3.389 -0.370 1.00 79.62 91 LEU A CA 1
ATOM 756 C C . LEU A 1 91 ? -12.687 -2.873 -1.477 1.00 79.62 91 LEU A C 1
ATOM 758 O O . LEU A 1 91 ? -12.817 -1.663 -1.678 1.00 79.62 91 LEU A O 1
ATOM 762 N N . ALA A 1 92 ? -13.357 -3.796 -2.167 1.00 79.88 92 ALA A N 1
ATOM 763 C CA . ALA A 1 92 ? -14.473 -3.460 -3.045 1.00 79.88 92 ALA A CA 1
ATOM 764 C C . ALA A 1 92 ? -15.660 -2.945 -2.215 1.00 79.88 92 ALA A C 1
ATOM 766 O O . ALA A 1 92 ? -15.837 -3.345 -1.060 1.00 79.88 92 ALA A O 1
ATOM 767 N N . ASN A 1 93 ? -16.486 -2.069 -2.790 1.00 76.06 93 ASN A N 1
ATOM 768 C CA . ASN A 1 93 ? -17.625 -1.491 -2.069 1.00 76.06 93 ASN A CA 1
ATOM 769 C C . ASN A 1 93 ? -18.634 -2.552 -1.604 1.00 76.06 93 ASN A C 1
ATOM 771 O O . ASN A 1 93 ? -19.220 -2.401 -0.535 1.00 76.06 93 ASN A O 1
ATOM 775 N N . ASP A 1 94 ? -18.796 -3.637 -2.362 1.00 78.31 94 ASP A N 1
ATOM 776 C CA . ASP A 1 94 ? -19.644 -4.769 -1.976 1.00 78.31 94 ASP A CA 1
ATOM 777 C C . ASP A 1 94 ? -19.173 -5.378 -0.648 1.00 78.31 94 ASP A C 1
ATOM 779 O O . ASP A 1 94 ? -19.942 -5.461 0.306 1.00 78.31 94 ASP A O 1
ATOM 783 N N . THR A 1 95 ? -17.873 -5.667 -0.527 1.00 79.81 95 THR A N 1
ATOM 784 C CA . THR A 1 95 ? -17.263 -6.159 0.718 1.00 79.81 95 THR A CA 1
ATOM 785 C C . THR A 1 95 ? -17.378 -5.138 1.851 1.00 79.81 95 THR A C 1
ATOM 787 O O . THR A 1 95 ? -17.577 -5.496 3.007 1.00 79.81 95 THR A O 1
ATOM 790 N N . VAL A 1 96 ? -17.285 -3.843 1.544 1.00 79.88 96 VAL A N 1
ATOM 791 C CA . VAL A 1 96 ? -17.492 -2.777 2.534 1.00 79.88 96 VAL A CA 1
ATOM 792 C C . VAL A 1 96 ? -18.928 -2.790 3.059 1.00 79.88 96 VAL A C 1
ATOM 794 O O . VAL A 1 96 ? -19.131 -2.623 4.260 1.00 79.88 96 VAL A O 1
ATOM 797 N N . ASN A 1 97 ? -19.921 -3.000 2.194 1.00 79.31 97 ASN A N 1
ATOM 798 C CA . ASN A 1 97 ? -21.325 -3.086 2.591 1.00 79.31 97 ASN A CA 1
ATOM 799 C C . ASN A 1 97 ? -21.600 -4.348 3.416 1.00 79.31 97 ASN A C 1
ATOM 801 O O . ASN A 1 97 ? -22.233 -4.246 4.464 1.00 79.31 97 ASN A O 1
ATOM 805 N N . GLU A 1 98 ? -21.021 -5.490 3.040 1.00 81.69 98 GLU A N 1
ATOM 806 C CA . GLU A 1 98 ? -21.073 -6.717 3.846 1.00 81.69 98 GLU A CA 1
ATOM 807 C C . GLU A 1 98 ? -20.492 -6.502 5.254 1.00 81.69 98 GLU A C 1
ATOM 809 O O . GLU A 1 98 ? -21.075 -6.936 6.248 1.00 81.69 98 GLU A O 1
ATOM 814 N N . ILE A 1 99 ? -19.369 -5.780 5.378 1.00 77.69 99 ILE A N 1
ATOM 815 C CA . ILE A 1 99 ? -18.777 -5.476 6.689 1.00 77.69 99 ILE A CA 1
ATOM 816 C C . ILE A 1 99 ? -19.669 -4.521 7.492 1.00 77.69 99 ILE A C 1
ATOM 818 O O . ILE A 1 99 ? -19.829 -4.731 8.697 1.00 77.69 99 ILE A O 1
ATOM 822 N N . LYS A 1 100 ? -20.275 -3.506 6.859 1.00 74.56 100 LYS A N 1
ATOM 823 C CA . LYS A 1 100 ? -21.225 -2.591 7.523 1.00 74.56 100 LYS A CA 1
ATOM 824 C C . LYS A 1 100 ? -22.432 -3.340 8.093 1.00 74.56 100 LYS A C 1
ATOM 826 O O . LYS A 1 100 ? -22.880 -3.018 9.189 1.00 74.56 100 LYS A O 1
ATOM 831 N N . GLU A 1 101 ? -22.934 -4.335 7.369 1.00 77.38 101 GLU A N 1
ATOM 832 C CA . GLU A 1 101 ? -24.067 -5.169 7.790 1.00 77.38 101 GLU A CA 1
ATOM 833 C C . GLU A 1 101 ? -23.677 -6.237 8.829 1.00 77.38 101 GLU A C 1
ATOM 835 O O . GLU A 1 101 ? -24.535 -6.781 9.524 1.00 77.38 101 GLU A O 1
ATOM 840 N N . SER A 1 102 ? -22.381 -6.526 8.976 1.00 73.94 102 SER A N 1
ATOM 841 C CA . SER A 1 102 ? -21.868 -7.490 9.950 1.00 73.94 102 SER A CA 1
ATOM 842 C C . SER A 1 102 ? -21.819 -6.936 11.381 1.00 73.94 102 SER A C 1
ATOM 844 O O . SER A 1 102 ? -21.725 -5.733 11.607 1.00 73.94 102 SER A O 1
ATOM 846 N N . LEU A 1 103 ? -21.762 -7.831 12.375 1.00 62.03 103 LEU A N 1
ATOM 847 C CA . LEU A 1 103 ? -21.594 -7.480 13.797 1.00 62.03 103 LEU A CA 1
ATOM 848 C C . LEU A 1 103 ? -20.283 -6.731 14.110 1.00 62.03 103 LEU A C 1
ATOM 850 O O . LEU A 1 103 ? -20.176 -6.112 15.168 1.00 62.03 103 LEU A O 1
ATOM 854 N N . ILE A 1 104 ? -19.294 -6.785 13.210 1.00 61.91 104 ILE A N 1
ATOM 855 C CA . ILE A 1 104 ? -17.994 -6.114 13.359 1.00 61.91 104 ILE A CA 1
ATOM 856 C C . ILE A 1 104 ? -18.157 -4.587 13.248 1.00 61.91 104 ILE A C 1
ATOM 858 O O . ILE A 1 104 ? -17.391 -3.842 13.866 1.00 61.91 104 ILE A O 1
ATOM 862 N N . SER A 1 105 ? -19.191 -4.106 12.547 1.00 60.12 105 SER A N 1
ATOM 863 C CA . SER A 1 105 ? -19.466 -2.674 12.370 1.00 60.12 105 SER A CA 1
ATOM 864 C C . SER A 1 105 ? -19.671 -1.924 13.688 1.00 60.12 105 SER A C 1
ATOM 866 O O . SER A 1 105 ? -19.267 -0.775 13.800 1.00 60.12 105 SER A O 1
ATOM 868 N N . ASN A 1 106 ? -20.181 -2.589 14.730 1.00 60.94 106 ASN A N 1
ATOM 869 C CA . ASN A 1 106 ? -20.378 -1.987 16.054 1.00 60.94 106 ASN A CA 1
ATOM 870 C C . ASN A 1 106 ? -19.067 -1.575 16.751 1.00 60.94 106 ASN A C 1
ATOM 872 O O . ASN A 1 106 ? -19.103 -0.872 17.760 1.00 60.94 106 ASN A O 1
ATOM 876 N N . THR A 1 107 ? -17.918 -2.033 16.246 1.00 67.25 107 THR A N 1
ATOM 877 C CA . THR A 1 107 ? -16.585 -1.727 16.790 1.00 67.25 107 THR A CA 1
ATOM 878 C C . THR A 1 107 ? -15.760 -0.799 15.900 1.00 67.25 107 THR A C 1
ATOM 880 O O . THR A 1 107 ? -14.675 -0.386 16.306 1.00 67.25 107 THR A O 1
ATOM 883 N N . LEU A 1 108 ? -16.254 -0.470 14.703 1.00 71.25 108 LEU A N 1
ATOM 884 C CA . LEU A 1 108 ? -15.530 0.298 13.695 1.00 71.25 108 LEU A CA 1
ATOM 885 C C . LEU A 1 108 ? -16.281 1.589 13.387 1.00 71.25 108 LEU A C 1
ATOM 887 O O . LEU A 1 108 ? -17.482 1.572 13.138 1.00 71.25 108 LEU A O 1
ATOM 891 N N . ASP A 1 109 ? -15.560 2.706 13.354 1.00 74.19 109 ASP A N 1
ATOM 892 C CA . ASP A 1 109 ? -16.143 3.969 12.911 1.00 74.19 109 ASP A CA 1
ATOM 893 C C . ASP A 1 109 ? -16.354 3.941 11.389 1.00 74.19 109 ASP A C 1
ATOM 895 O O . ASP A 1 109 ? -15.445 3.562 10.643 1.00 74.19 109 ASP A O 1
ATOM 899 N N . ILE A 1 110 ? -17.549 4.299 10.916 1.00 74.25 110 ILE A N 1
ATOM 900 C CA . ILE A 1 110 ? -17.905 4.234 9.492 1.00 74.25 110 ILE A CA 1
ATOM 901 C C . ILE A 1 110 ? -17.964 5.648 8.932 1.00 74.25 110 ILE A C 1
ATOM 903 O O . ILE A 1 110 ? -18.920 6.389 9.149 1.00 74.25 110 ILE A O 1
ATOM 907 N N . ASN A 1 111 ? -16.969 5.979 8.119 1.00 76.69 111 ASN A N 1
ATOM 908 C CA . ASN A 1 111 ? -16.861 7.252 7.432 1.00 76.69 111 ASN A CA 1
ATOM 909 C C . ASN A 1 111 ? -17.298 7.113 5.967 1.00 76.69 111 ASN A C 1
ATOM 911 O O . ASN A 1 111 ? -16.863 6.222 5.234 1.00 76.69 111 ASN A O 1
ATOM 915 N N . LEU A 1 112 ? -18.175 8.010 5.524 1.00 76.56 112 LEU A N 1
ATOM 916 C CA . LEU A 1 112 ? -18.574 8.150 4.124 1.00 76.56 112 LEU A CA 1
ATOM 917 C C . LEU A 1 112 ? -17.875 9.376 3.552 1.00 76.56 112 LEU A C 1
ATOM 919 O O . LEU A 1 112 ? -18.046 10.479 4.068 1.00 76.56 112 LEU A O 1
ATOM 923 N N . MET A 1 113 ? -17.104 9.187 2.485 1.00 75.62 113 MET A N 1
ATOM 924 C CA . MET A 1 113 ? -16.387 10.280 1.837 1.00 75.62 113 MET A CA 1
ATOM 925 C C . MET A 1 113 ? -16.611 10.257 0.328 1.00 75.62 113 MET A C 1
ATOM 927 O O . MET A 1 113 ? -16.707 9.198 -0.294 1.00 75.62 113 MET A O 1
ATOM 931 N N . ASP A 1 114 ? -16.708 11.439 -0.274 1.00 78.50 114 ASP A N 1
ATOM 932 C CA . ASP A 1 114 ? -16.774 11.563 -1.722 1.00 78.50 114 ASP A CA 1
ATOM 933 C C . ASP A 1 114 ? -15.369 11.528 -2.350 1.00 78.50 114 ASP A C 1
ATOM 935 O O . ASP A 1 114 ? -14.346 11.844 -1.738 1.00 78.50 114 ASP A O 1
ATOM 939 N N . ALA A 1 115 ? -15.308 11.136 -3.621 1.00 72.19 115 ALA A N 1
ATOM 940 C CA . ALA A 1 115 ? -14.035 11.047 -4.328 1.00 72.19 115 ALA A CA 1
ATOM 941 C C . ALA A 1 115 ? -13.338 12.409 -4.501 1.00 72.19 115 ALA A C 1
ATOM 943 O O . ALA A 1 115 ? -12.113 12.443 -4.583 1.00 72.19 115 ALA A O 1
ATOM 944 N N . LYS A 1 116 ? -14.095 13.516 -4.557 1.00 76.44 116 LYS A N 1
ATOM 945 C CA . LYS A 1 116 ? -13.530 14.861 -4.741 1.00 76.44 116 LYS A CA 1
ATOM 946 C C . LYS A 1 116 ? -12.852 15.382 -3.478 1.00 76.44 116 LYS A C 1
ATOM 948 O O . LYS A 1 116 ? -11.761 15.935 -3.585 1.00 76.44 116 LYS A O 1
ATOM 953 N N . SER A 1 117 ? -13.446 15.193 -2.299 1.00 74.19 117 SER A N 1
ATOM 954 C CA . SER A 1 117 ? -12.795 15.592 -1.042 1.00 74.19 117 SER A CA 1
ATOM 955 C C . SER A 1 117 ? -11.533 14.776 -0.808 1.00 74.19 117 SER A C 1
ATOM 957 O O . SER A 1 117 ? -10.527 15.329 -0.377 1.00 74.19 117 SER A O 1
ATOM 959 N N . LEU A 1 118 ? -11.545 13.491 -1.177 1.00 71.94 118 LEU A N 1
ATOM 960 C CA . LEU A 1 118 ? -10.363 12.637 -1.112 1.00 71.94 118 LEU A CA 1
ATOM 961 C C . LEU A 1 118 ? -9.213 13.157 -1.985 1.00 71.94 118 LEU A C 1
ATOM 963 O O . LEU A 1 118 ? -8.081 13.263 -1.519 1.00 71.94 118 LEU A O 1
ATOM 967 N N . GLU A 1 119 ? -9.503 13.494 -3.244 1.00 71.00 119 GLU A N 1
ATOM 968 C CA . GLU A 1 119 ? -8.518 14.063 -4.173 1.00 71.00 119 GLU A CA 1
ATOM 969 C C . GLU A 1 119 ? -7.961 15.387 -3.635 1.00 71.00 119 GLU A C 1
ATOM 971 O O . GLU A 1 119 ? -6.744 15.573 -3.602 1.00 71.00 119 GLU A O 1
ATOM 976 N N . GLY A 1 120 ? -8.830 16.261 -3.116 1.00 69.69 120 GLY A N 1
ATOM 977 C CA . GLY A 1 120 ? -8.419 17.507 -2.468 1.00 69.69 120 GLY A CA 1
ATOM 978 C C . GLY A 1 120 ? -7.507 17.281 -1.258 1.00 69.69 120 GLY A C 1
ATOM 979 O O . GLY A 1 120 ? -6.490 17.959 -1.124 1.00 69.69 120 GLY A O 1
ATOM 980 N N . MET A 1 121 ? -7.814 16.290 -0.413 1.00 73.19 121 MET A N 1
ATOM 981 C CA . MET A 1 121 ? -6.978 15.933 0.736 1.00 73.19 121 MET A CA 1
ATOM 982 C C . MET A 1 121 ? -5.594 15.445 0.307 1.00 73.19 121 MET A C 1
ATOM 984 O O . MET A 1 121 ? -4.591 15.939 0.820 1.00 73.19 121 MET A O 1
ATOM 988 N N . VAL A 1 122 ? -5.515 14.526 -0.659 1.00 73.38 122 VAL A N 1
ATOM 989 C CA . VAL A 1 122 ? -4.233 14.000 -1.155 1.00 73.38 122 VAL A CA 1
ATOM 990 C C . VAL A 1 122 ? -3.374 15.101 -1.770 1.00 73.38 122 VAL A C 1
ATOM 992 O O . VAL A 1 122 ? -2.182 15.174 -1.475 1.00 73.38 122 VAL A O 1
ATOM 995 N N . GLN A 1 123 ? -3.974 15.988 -2.567 1.00 72.50 123 GLN A N 1
ATOM 996 C CA . GLN A 1 123 ? -3.267 17.123 -3.162 1.00 72.50 123 GLN A CA 1
ATOM 997 C C . GLN A 1 123 ? -2.772 18.112 -2.099 1.00 72.50 123 GLN A C 1
ATOM 999 O O . GLN A 1 123 ? -1.645 18.593 -2.185 1.00 72.50 123 GLN A O 1
ATOM 1004 N N . SER A 1 124 ? -3.580 18.383 -1.069 1.00 68.06 124 SER A N 1
ATOM 1005 C CA . SER A 1 124 ? -3.206 19.294 0.021 1.00 68.06 124 SER A CA 1
ATOM 1006 C C . SER A 1 124 ? -2.094 18.756 0.928 1.00 68.06 124 SER A C 1
ATOM 1008 O O . SER A 1 124 ? -1.367 19.540 1.533 1.00 68.06 124 SER A O 1
ATOM 1010 N N . ALA A 1 125 ? -1.940 17.432 1.010 1.00 63.75 125 ALA A N 1
ATOM 1011 C CA . ALA A 1 125 ? -0.998 16.784 1.917 1.00 63.75 125 ALA A CA 1
ATOM 1012 C C . ALA A 1 125 ? 0.471 16.807 1.431 1.00 63.75 125 ALA A C 1
ATOM 1014 O O . ALA A 1 125 ? 1.350 16.403 2.190 1.00 63.75 125 ALA A O 1
ATOM 1015 N N . ASP A 1 126 ? 0.748 17.246 0.192 1.00 64.38 126 ASP A N 1
ATOM 1016 C CA . ASP A 1 126 ? 2.095 17.345 -0.420 1.00 64.38 126 ASP A CA 1
ATOM 1017 C C . ASP A 1 126 ? 3.002 16.120 -0.150 1.00 64.38 126 ASP A C 1
ATOM 1019 O O . ASP A 1 126 ? 4.181 16.213 0.216 1.00 64.38 126 ASP A O 1
ATOM 1023 N N . ILE A 1 127 ? 2.439 14.914 -0.284 1.00 63.75 127 ILE A N 1
ATOM 1024 C CA . ILE A 1 127 ? 3.154 13.682 0.057 1.00 63.75 127 ILE A CA 1
ATOM 1025 C C . ILE A 1 127 ? 4.205 13.371 -1.014 1.00 63.75 127 ILE A C 1
ATOM 1027 O O . ILE A 1 127 ? 3.901 12.939 -2.127 1.00 63.75 127 ILE A O 1
ATOM 1031 N N . LYS A 1 128 ? 5.486 13.499 -0.649 1.00 58.19 128 LYS A N 1
ATOM 1032 C CA . LYS A 1 128 ? 6.617 13.114 -1.508 1.00 58.19 128 LYS A CA 1
ATOM 1033 C C . LYS A 1 128 ? 6.749 11.594 -1.603 1.00 58.19 128 LYS A C 1
ATOM 1035 O O . LYS A 1 128 ? 7.410 10.955 -0.783 1.00 58.19 128 LYS A O 1
ATOM 1040 N N . VAL A 1 129 ? 6.158 11.014 -2.642 1.00 57.88 129 VAL A N 1
ATOM 1041 C CA . VAL A 1 129 ? 6.234 9.575 -2.919 1.00 57.88 129 VAL A CA 1
ATOM 1042 C C . VAL A 1 129 ? 7.573 9.205 -3.551 1.00 57.88 129 VAL A C 1
ATOM 1044 O O . VAL A 1 129 ? 7.950 9.729 -4.598 1.00 57.88 129 VAL A O 1
ATOM 1047 N N . ARG A 1 130 ? 8.280 8.238 -2.958 1.00 58.47 130 ARG A N 1
ATOM 1048 C CA . ARG A 1 130 ? 9.426 7.587 -3.610 1.00 58.47 130 ARG A CA 1
ATOM 1049 C C . ARG A 1 130 ? 8.958 6.296 -4.275 1.00 58.47 130 ARG A C 1
ATOM 1051 O O . ARG A 1 130 ? 8.515 5.373 -3.595 1.00 58.47 130 ARG A O 1
ATOM 1058 N N . SER A 1 131 ? 9.057 6.229 -5.600 1.00 56.75 131 SER A N 1
ATOM 1059 C CA . SER A 1 131 ? 8.772 5.014 -6.368 1.00 56.75 131 SER A CA 1
ATOM 1060 C C . SER A 1 131 ? 9.956 4.046 -6.309 1.00 56.75 131 SER A C 1
ATOM 1062 O O . SER A 1 131 ? 11.076 4.417 -6.670 1.00 56.75 131 SER A O 1
ATOM 1064 N N . TYR A 1 132 ? 9.717 2.794 -5.910 1.00 56.31 132 TYR A N 1
ATOM 1065 C CA . TYR A 1 132 ? 10.752 1.754 -5.895 1.00 56.31 132 TYR A CA 1
ATOM 1066 C C . TYR A 1 132 ? 10.944 1.134 -7.283 1.00 56.31 132 TYR A C 1
ATOM 1068 O O . TYR A 1 132 ? 10.426 0.060 -7.622 1.00 56.31 132 TYR A O 1
ATOM 1076 N N . ILE A 1 133 ? 11.768 1.792 -8.092 1.00 59.12 133 ILE A N 1
ATOM 1077 C CA . ILE A 1 133 ? 12.343 1.165 -9.276 1.00 59.12 133 ILE A CA 1
ATOM 1078 C C . ILE A 1 133 ? 13.350 0.117 -8.782 1.00 59.12 133 ILE A C 1
ATOM 1080 O O . ILE A 1 133 ? 14.282 0.428 -8.047 1.00 59.12 133 ILE A O 1
ATOM 1084 N N . GLY A 1 134 ? 13.106 -1.158 -9.098 1.00 54.78 134 GLY A N 1
ATOM 1085 C CA . GLY A 1 134 ? 13.970 -2.249 -8.635 1.00 54.78 134 GLY A CA 1
ATOM 1086 C C . GLY A 1 134 ? 15.360 -2.193 -9.274 1.00 54.78 134 GLY A C 1
ATOM 1087 O O . GLY A 1 134 ? 15.555 -1.532 -10.293 1.00 54.78 134 GLY A O 1
ATOM 1088 N N . ALA A 1 135 ? 16.305 -2.970 -8.735 1.00 67.94 135 ALA A N 1
ATOM 1089 C CA . ALA A 1 135 ? 17.656 -3.124 -9.294 1.00 67.94 135 ALA A CA 1
ATOM 1090 C C . ALA A 1 135 ? 17.679 -3.585 -10.770 1.00 67.94 135 ALA A C 1
ATOM 1092 O O . ALA A 1 135 ? 18.702 -3.476 -11.439 1.00 67.94 135 ALA A O 1
ATOM 1093 N N . SER A 1 136 ? 16.546 -4.058 -11.297 1.00 65.06 136 SER A N 1
ATOM 1094 C CA . SER A 1 136 ? 16.360 -4.477 -12.685 1.00 65.06 136 SER A CA 1
ATOM 1095 C C . SER A 1 136 ? 16.726 -3.400 -13.709 1.00 65.06 136 SER A C 1
ATOM 1097 O O . SER A 1 136 ? 17.327 -3.739 -14.722 1.00 65.06 136 SER A O 1
ATOM 1099 N N . ILE A 1 137 ? 16.434 -2.117 -13.458 1.00 73.69 137 ILE A N 1
ATOM 1100 C CA . ILE A 1 137 ? 16.829 -1.044 -14.390 1.00 73.69 137 ILE A CA 1
ATOM 1101 C C . ILE A 1 137 ? 18.351 -0.875 -14.427 1.00 73.69 137 ILE A C 1
ATOM 1103 O O . ILE A 1 137 ? 18.923 -0.748 -15.504 1.00 73.69 137 ILE A O 1
ATOM 1107 N N . TYR A 1 138 ? 19.022 -0.961 -13.278 1.00 76.44 138 TYR A N 1
ATOM 1108 C CA . TYR A 1 138 ? 20.483 -0.897 -13.221 1.00 76.44 138 TYR A CA 1
ATOM 1109 C C . TYR A 1 138 ? 21.135 -2.103 -13.905 1.00 76.44 138 TYR A C 1
ATOM 1111 O O . TYR A 1 138 ? 22.113 -1.934 -14.630 1.00 76.44 138 TYR A O 1
ATOM 1119 N N . LEU A 1 139 ? 20.559 -3.300 -13.740 1.00 80.88 139 LEU A N 1
ATOM 1120 C CA . LEU A 1 139 ? 21.015 -4.509 -14.427 1.00 80.88 139 LEU A CA 1
ATOM 1121 C C . LEU A 1 139 ? 20.874 -4.382 -15.949 1.00 80.88 139 LEU A C 1
ATOM 1123 O O . LEU A 1 139 ? 21.841 -4.637 -16.661 1.00 80.88 139 LEU A O 1
ATOM 1127 N N . ILE A 1 140 ? 19.724 -3.919 -16.450 1.00 84.62 140 ILE A N 1
ATOM 1128 C CA . ILE A 1 140 ? 19.518 -3.696 -17.891 1.00 84.62 140 ILE A CA 1
ATOM 1129 C C . ILE A 1 140 ? 20.516 -2.662 -18.422 1.00 84.62 140 ILE A C 1
ATOM 1131 O O . ILE A 1 140 ? 21.182 -2.923 -19.420 1.00 84.62 140 ILE A O 1
ATOM 1135 N N . SER A 1 141 ? 20.688 -1.531 -17.732 1.00 83.88 141 SER A N 1
ATOM 1136 C CA . SER A 1 141 ? 21.656 -0.504 -18.131 1.00 83.88 141 SER A CA 1
ATOM 1137 C C . SER A 1 141 ? 23.087 -1.044 -18.176 1.00 83.88 141 SER A C 1
ATOM 1139 O O . SER A 1 141 ? 23.803 -0.781 -19.139 1.00 83.88 141 SER A O 1
ATOM 1141 N N . SER A 1 142 ? 23.500 -1.846 -17.186 1.00 86.38 142 SER A N 1
ATOM 1142 C CA . SER A 1 142 ? 24.829 -2.477 -17.183 1.00 86.38 142 SER A CA 1
ATOM 1143 C C . SER A 1 142 ? 25.013 -3.487 -18.319 1.00 86.38 142 SER A C 1
ATOM 1145 O O . SER A 1 142 ? 26.079 -3.528 -18.928 1.00 86.38 142 SER A O 1
ATOM 1147 N N . LEU A 1 143 ? 23.969 -4.254 -18.653 1.00 91.50 143 LEU A N 1
ATOM 1148 C CA . LEU A 1 143 ? 24.000 -5.230 -19.739 1.00 91.50 143 LEU A CA 1
ATOM 1149 C C . LEU A 1 143 ? 24.129 -4.537 -21.100 1.00 91.50 143 LEU A C 1
ATOM 1151 O O . LEU A 1 143 ? 24.941 -4.947 -21.924 1.00 91.50 143 LEU A O 1
ATOM 1155 N N . VAL A 1 144 ? 23.366 -3.462 -21.316 1.00 92.75 144 VAL A N 1
ATOM 1156 C CA . VAL A 1 144 ? 23.455 -2.644 -22.534 1.00 92.75 144 VAL A CA 1
ATOM 1157 C C . VAL A 1 144 ? 24.856 -2.055 -22.684 1.00 92.75 144 VAL A C 1
ATOM 1159 O O . VAL A 1 144 ? 25.421 -2.131 -23.771 1.00 92.75 144 VAL A O 1
ATOM 1162 N N . LEU A 1 145 ? 25.436 -1.529 -21.598 1.00 93.56 145 LEU A N 1
ATOM 1163 C CA . LEU A 1 145 ? 26.789 -0.965 -21.605 1.00 93.56 145 LEU A CA 1
ATOM 1164 C C . LEU A 1 145 ? 27.857 -2.022 -21.924 1.00 93.56 145 LEU A C 1
ATOM 1166 O O . LEU A 1 145 ? 28.796 -1.759 -22.670 1.00 93.56 145 LEU A O 1
ATOM 1170 N N . ALA A 1 146 ? 27.706 -3.233 -21.382 1.00 91.50 146 ALA A N 1
ATOM 1171 C CA . ALA A 1 146 ? 28.603 -4.344 -21.680 1.00 91.50 146 ALA A CA 1
ATOM 1172 C C . ALA A 1 146 ? 28.524 -4.747 -23.162 1.00 91.50 146 ALA A C 1
ATOM 1174 O O . ALA A 1 146 ? 29.557 -4.930 -23.803 1.00 91.50 146 ALA A O 1
ATOM 1175 N N . LEU A 1 147 ? 27.316 -4.833 -23.729 1.00 92.88 147 LEU A N 1
ATOM 1176 C CA . LEU A 1 147 ? 27.119 -5.174 -25.141 1.00 92.88 147 LEU A CA 1
ATOM 1177 C C . LEU A 1 147 ? 27.695 -4.114 -26.087 1.00 92.88 147 LEU A C 1
ATOM 1179 O O . LEU A 1 147 ? 28.309 -4.477 -27.088 1.00 92.88 147 LEU A O 1
ATOM 1183 N N . THR A 1 148 ? 27.559 -2.821 -25.777 1.00 90.56 148 THR A N 1
ATOM 1184 C CA . THR A 1 148 ? 28.187 -1.757 -26.577 1.00 90.56 148 THR A CA 1
ATOM 1185 C C . THR A 1 148 ? 29.707 -1.780 -26.483 1.00 90.56 148 THR A C 1
ATOM 1187 O O . THR A 1 148 ? 30.363 -1.572 -27.500 1.00 90.56 148 THR A O 1
ATOM 1190 N N . PHE A 1 149 ? 30.282 -2.094 -25.318 1.00 91.44 149 PHE A N 1
ATOM 1191 C CA . PHE A 1 149 ? 31.730 -2.288 -25.192 1.00 91.44 149 PHE A CA 1
ATOM 1192 C C . PHE A 1 149 ? 32.229 -3.477 -26.015 1.00 91.44 149 PHE A C 1
ATOM 1194 O O . PHE A 1 149 ? 33.209 -3.342 -26.743 1.00 91.44 149 PHE A O 1
ATOM 1201 N N . VAL A 1 150 ? 31.546 -4.624 -25.945 1.00 91.38 150 VAL A N 1
ATOM 1202 C CA . VAL A 1 150 ? 31.908 -5.820 -26.724 1.00 91.38 150 VAL A CA 1
ATOM 1203 C C . VAL A 1 150 ? 31.773 -5.556 -28.225 1.00 91.38 150 VAL A C 1
ATOM 1205 O O . VAL A 1 150 ? 32.682 -5.882 -28.984 1.00 91.38 150 VAL A O 1
ATOM 1208 N N . GLY A 1 151 ? 30.680 -4.920 -28.657 1.00 90.44 151 GLY A N 1
ATOM 1209 C CA . GLY A 1 151 ? 30.472 -4.549 -30.057 1.00 90.44 151 GLY A CA 1
ATOM 1210 C C . GLY A 1 151 ? 31.501 -3.534 -30.560 1.00 90.44 151 GLY A C 1
ATOM 1211 O O . GLY A 1 151 ? 32.056 -3.709 -31.639 1.00 90.44 151 GLY A O 1
ATOM 1212 N N . GLY A 1 152 ? 31.813 -2.509 -29.764 1.00 88.81 152 GLY A N 1
ATOM 1213 C CA . GLY A 1 152 ? 32.843 -1.524 -30.097 1.00 88.81 152 GLY A CA 1
ATOM 1214 C C . GLY A 1 152 ? 34.241 -2.137 -30.178 1.00 88.81 152 GLY A C 1
ATOM 1215 O O . GLY A 1 152 ? 34.990 -1.834 -31.100 1.00 88.81 152 GLY A O 1
ATOM 1216 N N . PHE A 1 153 ? 34.575 -3.049 -29.262 1.00 87.88 153 PHE A N 1
ATOM 1217 C CA . PHE A 1 153 ? 35.839 -3.784 -29.293 1.00 87.88 153 PHE A CA 1
ATOM 1218 C C . PHE A 1 153 ? 35.938 -4.713 -30.510 1.00 87.88 153 PHE A C 1
ATOM 1220 O O . PHE A 1 153 ? 36.993 -4.800 -31.131 1.00 87.88 153 PHE A O 1
ATOM 1227 N N . TYR A 1 154 ? 34.834 -5.364 -30.888 1.00 89.56 154 TYR A N 1
ATOM 1228 C CA . TYR A 1 154 ? 34.762 -6.187 -32.093 1.00 89.56 154 TYR A CA 1
ATOM 1229 C C . TYR A 1 154 ? 34.997 -5.363 -33.368 1.00 89.56 154 TYR A C 1
ATOM 1231 O O . TYR A 1 154 ? 35.839 -5.742 -34.171 1.00 89.56 154 TYR A O 1
ATOM 1239 N N . ILE A 1 155 ? 34.326 -4.212 -33.513 1.00 90.12 155 ILE A N 1
ATOM 1240 C CA . ILE A 1 155 ? 34.526 -3.276 -34.641 1.00 90.12 155 ILE A CA 1
ATOM 1241 C C . ILE A 1 155 ? 35.949 -2.693 -34.657 1.00 90.12 155 ILE A C 1
ATOM 1243 O O . ILE A 1 155 ? 36.454 -2.299 -35.698 1.00 90.12 155 ILE A O 1
ATOM 1247 N N . TRP A 1 156 ? 36.604 -2.583 -33.503 1.00 87.19 156 TRP A N 1
ATOM 1248 C CA . TRP A 1 156 ? 37.981 -2.095 -33.441 1.00 87.19 156 TRP A CA 1
ATOM 1249 C C . TRP A 1 156 ? 39.008 -3.152 -33.880 1.00 87.19 156 TRP A C 1
ATOM 1251 O O . TRP A 1 156 ? 40.056 -2.803 -34.418 1.00 87.19 156 TRP A O 1
ATOM 1261 N N . LEU A 1 157 ? 38.721 -4.434 -33.641 1.00 85.38 157 LEU A N 1
ATOM 1262 C CA . LEU A 1 157 ? 39.603 -5.551 -33.994 1.00 85.38 157 LEU A CA 1
ATOM 1263 C C . LEU A 1 157 ? 39.477 -6.021 -35.452 1.00 85.38 157 LEU A C 1
ATOM 1265 O O . LEU A 1 157 ? 40.418 -6.648 -35.940 1.00 85.38 157 LEU A O 1
ATOM 1269 N N . PHE A 1 158 ? 38.344 -5.766 -36.113 1.00 80.62 158 PHE A N 1
ATOM 1270 C CA . PHE A 1 158 ? 38.013 -6.244 -37.463 1.00 80.62 158 PHE A CA 1
ATOM 1271 C C . PHE A 1 158 ? 37.585 -5.097 -38.375 1.00 80.62 158 PHE A C 1
ATOM 1273 O O . PHE A 1 158 ? 38.030 -5.097 -39.545 1.00 80.62 158 PHE A O 1
#

Sequence (158 aa):
MYLEDYLWIQKTDSTYKEYEKKQWKPILSVKTVSGEIYYCLAKFKTPISDADKERLLAPLCLVNEEYRSGITSIPTKDLGYLWLDNKCFFLANDTVNEIKESLISNTLDINLMDAKSLEGMVQSADIKVRSYIGASIYLISSLVLALTFVGGFYIWLF

Radius of gyration: 20.38 Å; chains: 1; bounding box: 64×34×54 Å

Secondary structure (DSSP, 8-state):
------EEEETT-TTHHHHHHTT-EEEEEEE-TTS-EEEEEESS-PPPPHHHHHHHHHHHHT--SS---EEEEEGGGTEEEEEETTEEEEEEHHHHHHHHHSGGGGGSEEEE--HHHHHHHHHHTT--PEE---THHHHHHHHHHHHHHHHHHHHHH-

pLDDT: mean 75.18, std 10.72, range [35.47, 93.56]

Foldseek 3Di:
DDDAKKKKDWPPDPCVVVVVVVQWDFFKWFADPVRTIITITGNDNDDADPVNVLVVCLVVLVDPPPQAFAKEAAVVVQWIWTRDPNMIIIDGNVVVVVCCVDPVVVRHHYHYDYPVVSSVSSVVVPIDMDGDPDCVVVVVVVVVVVVVVVVVVVVVVD